Protein AF-A0A315BRE8-F1 (afdb_monomer)

Secondary structure (DSSP, 8-state):
---GGG--TTPEEEETTS-EEEEEEE-SSSSEEEEEETTS-EEEEEGGGEEEEE---------

Foldseek 3Di:
DDQLLPDDAQWKFAFPVRFIWGFHDRPNPSFWTFTAGPVRDTDIDGNVRTPGTDDPPPDDDDD

Mean predicted aligned error: 6.5 Å

Solvent-accessible surface area (backbone atoms only — not comparable to full-atom values): 3873 Å² total; per-residue (Å²): 134,86,62,59,72,76,53,53,58,78,41,34,35,30,34,68,90,72,51,57,28,35,26,68,41,61,77,68,74,61,47,52,34,34,23,26,37,91,88,68,54,78,44,78,44,50,54,86,47,49,64,46,74,46,77,76,83,77,84,74,89,84,136

pLDDT: mean 82.99, std 14.3, range [42.84, 94.5]

Structure (mmCIF, N/CA/C/O backbone):
data_AF-A0A315BRE8-F1
#
_entry.id   AF-A0A315BRE8-F1
#
loop_
_atom_site.group_PDB
_atom_site.id
_atom_site.type_symbol
_atom_site.label_atom_id
_atom_site.label_alt_id
_atom_site.label_comp_id
_atom_site.label_asym_id
_atom_site.label_entity_id
_atom_site.label_seq_id
_atom_site.pdbx_PDB_ins_code
_atom_site.Cartn_x
_atom_site.Cartn_y
_atom_site.Cartn_z
_atom_site.occupancy
_atom_site.B_iso_or_equiv
_atom_site.auth_seq_id
_atom_site.auth_comp_id
_atom_site.auth_asym_id
_atom_site.auth_atom_id
_atom_site.pdbx_PDB_model_num
ATOM 1 N N . MET A 1 1 ? 8.947 -5.185 11.661 1.00 51.88 1 MET A N 1
ATOM 2 C CA . MET A 1 1 ? 9.331 -4.113 10.722 1.00 51.88 1 MET A CA 1
ATOM 3 C C . MET A 1 1 ? 9.043 -4.665 9.341 1.00 51.88 1 MET A C 1
ATOM 5 O O . MET A 1 1 ? 9.595 -5.706 9.019 1.00 51.88 1 MET A O 1
ATOM 9 N N . LEU A 1 2 ? 8.070 -4.097 8.632 1.00 66.69 2 LEU A N 1
ATOM 10 C CA . LEU A 1 2 ? 7.623 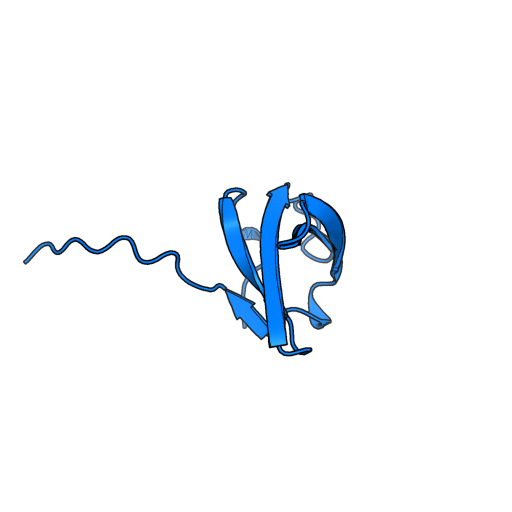-4.597 7.331 1.00 66.69 2 LEU A CA 1
ATOM 11 C C . LEU A 1 2 ? 8.659 -4.202 6.271 1.00 66.69 2 LEU A C 1
ATOM 13 O O . LEU A 1 2 ? 8.989 -3.020 6.169 1.00 66.69 2 LEU A O 1
ATOM 17 N N . ASN A 1 3 ? 9.182 -5.154 5.502 1.00 74.62 3 ASN A N 1
ATOM 18 C CA . ASN A 1 3 ? 10.061 -4.832 4.381 1.00 74.62 3 ASN A CA 1
ATOM 19 C C . ASN A 1 3 ? 9.218 -4.469 3.164 1.00 74.62 3 ASN A C 1
ATOM 21 O O . ASN A 1 3 ? 8.623 -5.330 2.523 1.00 74.62 3 ASN A O 1
ATOM 25 N N . LEU A 1 4 ? 9.220 -3.192 2.799 1.00 75.19 4 LEU A N 1
ATOM 26 C CA . LEU A 1 4 ? 8.491 -2.708 1.624 1.00 75.19 4 LEU A CA 1
ATOM 27 C C . LEU A 1 4 ? 9.071 -3.223 0.308 1.00 75.19 4 LEU A C 1
ATOM 29 O O . LEU A 1 4 ? 8.377 -3.234 -0.698 1.00 75.19 4 LEU A O 1
ATOM 33 N N . MET A 1 5 ? 10.320 -3.689 0.311 1.00 78.00 5 MET A N 1
ATOM 34 C CA . MET A 1 5 ? 10.924 -4.354 -0.847 1.00 78.00 5 MET A CA 1
ATOM 35 C C . MET A 1 5 ? 10.324 -5.737 -1.126 1.00 78.00 5 MET A C 1
ATOM 37 O O . MET A 1 5 ? 10.425 -6.220 -2.246 1.00 78.00 5 MET A O 1
ATOM 41 N N . GLU A 1 6 ? 9.703 -6.371 -0.129 1.00 82.44 6 GLU A N 1
ATOM 42 C CA . GLU A 1 6 ? 9.053 -7.680 -0.281 1.00 82.44 6 GLU A CA 1
ATOM 43 C C . GLU A 1 6 ? 7.572 -7.541 -0.654 1.00 82.44 6 GLU A C 1
ATOM 45 O O . GLU A 1 6 ? 6.917 -8.529 -0.978 1.00 82.44 6 GLU A O 1
ATOM 50 N N . VAL A 1 7 ? 7.051 -6.310 -0.640 1.00 85.94 7 VAL A N 1
ATOM 51 C CA . VAL A 1 7 ? 5.668 -6.025 -1.001 1.00 85.94 7 VAL A CA 1
ATOM 52 C C . VAL A 1 7 ? 5.488 -6.176 -2.506 1.00 85.94 7 VAL A C 1
ATOM 54 O O . VAL A 1 7 ? 6.184 -5.540 -3.302 1.00 85.94 7 VAL A O 1
ATOM 57 N N . GLN A 1 8 ? 4.519 -6.993 -2.893 1.00 87.94 8 GLN A N 1
ATOM 58 C CA . GLN A 1 8 ? 4.158 -7.234 -4.280 1.00 87.94 8 GLN A CA 1
ATOM 59 C C . GLN A 1 8 ? 2.831 -6.558 -4.638 1.00 87.94 8 GLN A C 1
ATOM 61 O O . GLN A 1 8 ? 1.943 -6.430 -3.789 1.00 87.94 8 GLN A O 1
ATOM 66 N N . PRO A 1 9 ? 2.673 -6.128 -5.901 1.00 90.88 9 PRO A N 1
ATOM 67 C CA . PRO A 1 9 ? 1.381 -5.676 -6.392 1.00 90.88 9 PRO A CA 1
ATOM 68 C C . PRO A 1 9 ? 0.328 -6.791 -6.276 1.00 90.88 9 PRO A C 1
ATOM 70 O O . PRO A 1 9 ? 0.619 -7.959 -6.529 1.00 90.88 9 PRO A O 1
ATOM 73 N N . GLY A 1 10 ? -0.887 -6.426 -5.871 1.00 89.81 10 GLY A N 1
ATOM 74 C CA . GLY A 1 10 ? -1.992 -7.323 -5.523 1.00 89.81 10 GLY A CA 1
ATOM 75 C C . GLY A 1 10 ? -2.133 -7.597 -4.021 1.00 89.81 10 GLY A C 1
ATOM 76 O O . GLY A 1 10 ? -3.147 -8.146 -3.594 1.00 89.81 10 GLY A O 1
ATOM 77 N N . GLN A 1 11 ? -1.154 -7.211 -3.198 1.00 90.69 11 GLN A N 1
ATOM 78 C CA . GLN A 1 11 ? -1.281 -7.297 -1.742 1.00 90.69 11 GLN A CA 1
ATOM 79 C C . GLN A 1 11 ? -2.049 -6.103 -1.177 1.00 90.69 11 GLN A C 1
ATOM 81 O O . GLN A 1 11 ? -1.963 -5.001 -1.708 1.00 90.69 11 GLN A O 1
ATOM 86 N N . VAL A 1 12 ? -2.752 -6.285 -0.061 1.00 92.00 12 VAL A N 1
ATOM 87 C CA . VAL A 1 12 ? -3.460 -5.191 0.613 1.00 92.00 12 VAL A CA 1
ATOM 88 C C . VAL A 1 12 ? -2.629 -4.705 1.792 1.00 92.00 12 VAL A C 1
ATOM 90 O O . VAL A 1 12 ? -2.209 -5.490 2.634 1.00 92.00 12 VAL A O 1
ATOM 93 N N . ILE A 1 13 ? -2.389 -3.402 1.878 1.00 91.06 13 ILE A N 1
ATOM 94 C CA . ILE A 1 13 ? -1.739 -2.764 3.023 1.00 91.06 13 ILE A CA 1
ATOM 95 C C . ILE A 1 13 ? -2.774 -2.051 3.887 1.00 91.06 13 ILE A C 1
ATOM 97 O O . ILE A 1 13 ? -3.743 -1.472 3.392 1.00 91.06 13 ILE A O 1
ATOM 101 N 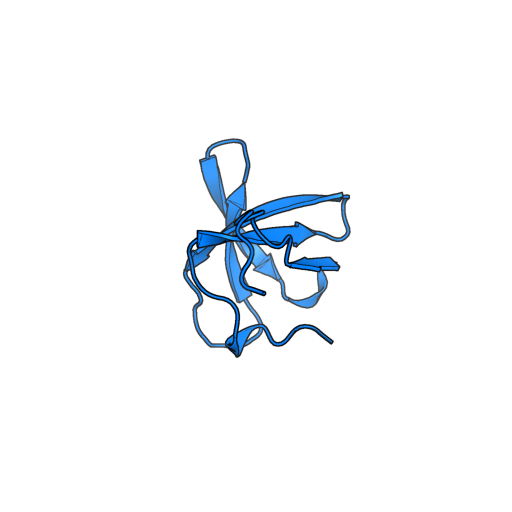N . GLN A 1 14 ? -2.559 -2.092 5.196 1.00 91.88 14 GLN A N 1
ATOM 102 C CA . GLN A 1 14 ? -3.312 -1.321 6.170 1.00 91.88 14 GLN A CA 1
ATOM 103 C C . GLN A 1 14 ? -2.524 -0.073 6.545 1.00 91.88 14 GLN A C 1
ATOM 105 O O . GLN A 1 14 ? -1.341 -0.153 6.883 1.00 91.88 14 GLN A O 1
ATOM 110 N N . LEU A 1 15 ? -3.193 1.072 6.508 1.00 91.31 15 LEU A N 1
ATOM 111 C CA . LEU A 1 15 ? -2.650 2.359 6.917 1.00 91.31 15 LEU A CA 1
ATOM 112 C C . LEU A 1 15 ? -2.886 2.591 8.410 1.00 91.31 15 LEU A C 1
ATOM 114 O O . LEU A 1 15 ? -3.798 2.020 9.017 1.00 91.31 15 LEU A O 1
ATOM 118 N N . LYS A 1 16 ? -2.076 3.457 9.013 1.00 90.62 16 LYS A N 1
ATOM 119 C CA . LYS A 1 16 ? -2.190 3.857 10.422 1.00 90.62 16 LYS A CA 1
ATOM 120 C C . LYS A 1 16 ? -3.487 4.605 10.714 1.00 90.62 16 LYS A C 1
ATOM 122 O O . LYS A 1 16 ? -3.970 4.537 11.840 1.00 90.62 16 LYS A O 1
ATOM 127 N N . ASP A 1 17 ? -4.067 5.249 9.704 1.00 88.88 17 ASP A N 1
ATOM 128 C CA . ASP A 1 17 ? -5.386 5.888 9.777 1.00 88.88 17 ASP A CA 1
ATOM 129 C C . ASP A 1 17 ? -6.544 4.867 9.894 1.00 88.88 17 ASP A C 1
ATOM 131 O O . ASP A 1 17 ? -7.681 5.223 10.190 1.00 88.88 17 ASP A O 1
ATOM 135 N N . GLY A 1 18 ? -6.265 3.569 9.708 1.00 88.56 18 GLY A N 1
ATOM 136 C CA . GLY A 1 18 ? -7.253 2.484 9.761 1.00 88.56 18 GLY A CA 1
ATOM 137 C C . GLY A 1 18 ? -7.876 2.148 8.404 1.00 88.56 18 GLY A C 1
ATOM 138 O O . GLY A 1 18 ? -8.642 1.189 8.295 1.00 88.56 18 GLY A O 1
ATOM 139 N N . THR A 1 19 ? -7.522 2.896 7.363 1.00 90.94 19 THR A N 1
ATOM 140 C CA . THR A 1 19 ? -7.879 2.617 5.971 1.00 90.94 19 THR A CA 1
ATOM 141 C C . THR A 1 19 ? -7.006 1.509 5.375 1.00 90.94 19 THR A C 1
ATOM 143 O O . THR A 1 19 ? -5.985 1.108 5.938 1.00 90.94 19 THR A O 1
ATOM 146 N N . THR A 1 20 ? -7.437 0.965 4.238 1.00 92.56 20 THR A N 1
ATOM 147 C CA . THR A 1 20 ? -6.723 -0.100 3.522 1.00 92.56 20 THR A CA 1
ATOM 148 C C . THR A 1 20 ? -6.604 0.257 2.049 1.00 92.56 20 THR A C 1
ATOM 150 O O . THR A 1 20 ? -7.476 0.940 1.502 1.00 92.56 20 THR A O 1
ATOM 153 N N . ALA A 1 21 ? -5.517 -0.179 1.423 1.00 93.12 21 ALA A N 1
ATOM 154 C CA . ALA A 1 21 ? -5.263 0.052 0.010 1.00 93.12 21 ALA A CA 1
ATOM 155 C C . ALA A 1 21 ? -4.577 -1.167 -0.616 1.00 93.12 21 ALA A C 1
ATOM 157 O O . ALA A 1 21 ? -3.712 -1.787 -0.001 1.00 93.12 21 ALA A O 1
ATOM 158 N N . GLU A 1 22 ? -4.961 -1.514 -1.838 1.00 93.56 22 GLU A N 1
ATOM 159 C CA . GLU A 1 22 ? -4.346 -2.590 -2.613 1.00 93.56 22 GLU A CA 1
ATOM 160 C C . GLU A 1 22 ? -3.113 -2.056 -3.334 1.00 93.56 22 GLU A C 1
ATOM 162 O O . GLU A 1 22 ? -3.201 -1.104 -4.100 1.00 93.56 22 GLU A O 1
ATOM 167 N N . VAL A 1 23 ? -1.953 -2.654 -3.118 1.00 92.31 23 VAL A N 1
ATOM 168 C CA . VAL A 1 23 ? -0.721 -2.283 -3.807 1.00 92.31 23 VAL A CA 1
ATOM 169 C C . VAL A 1 23 ? -0.899 -2.555 -5.297 1.00 92.31 23 VAL A C 1
ATOM 171 O O . VAL A 1 23 ? -1.084 -3.691 -5.713 1.00 92.31 23 VAL A O 1
ATOM 174 N N . VAL A 1 24 ? -0.816 -1.513 -6.113 1.00 93.62 24 VAL A N 1
ATOM 175 C CA . VAL A 1 24 ? -0.888 -1.607 -7.577 1.00 93.62 24 VAL A CA 1
ATOM 176 C C . VAL A 1 24 ? 0.502 -1.776 -8.162 1.00 93.62 24 VAL A C 1
ATOM 178 O O . VAL A 1 24 ? 0.691 -2.517 -9.123 1.00 93.62 24 VAL A O 1
ATOM 181 N N . GLU A 1 25 ? 1.481 -1.076 -7.593 1.00 92.25 25 GLU A N 1
ATOM 182 C CA . GLU A 1 25 ? 2.847 -1.071 -8.094 1.00 92.25 25 GLU A CA 1
ATOM 183 C C . GLU A 1 25 ? 3.832 -0.746 -6.969 1.00 92.25 25 GLU A C 1
ATOM 185 O O . GLU A 1 25 ? 3.624 0.168 -6.165 1.00 92.25 25 GLU A O 1
ATOM 190 N N . ASN A 1 26 ? 4.935 -1.492 -6.935 1.00 89.00 26 ASN A N 1
ATOM 191 C CA . ASN A 1 26 ? 6.054 -1.209 -6.053 1.00 89.00 26 ASN A CA 1
ATOM 192 C C . ASN A 1 26 ? 7.178 -0.556 -6.861 1.00 89.00 26 ASN A C 1
ATOM 194 O O . ASN A 1 26 ? 7.780 -1.196 -7.721 1.00 89.00 26 ASN A O 1
ATOM 198 N N . ILE A 1 27 ? 7.475 0.709 -6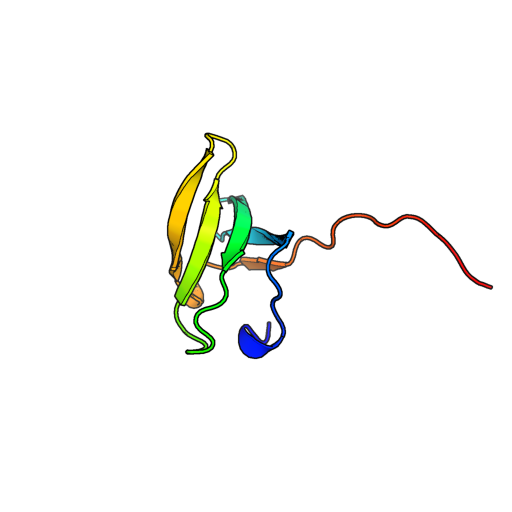.558 1.00 86.06 27 ILE A N 1
ATOM 199 C CA . ILE A 1 27 ? 8.564 1.468 -7.193 1.00 86.06 27 ILE A CA 1
ATOM 200 C C . ILE A 1 27 ? 9.932 0.851 -6.837 1.00 86.06 27 ILE A C 1
ATOM 202 O O . ILE A 1 27 ? 10.918 1.067 -7.537 1.00 86.06 27 ILE A O 1
ATOM 206 N N . GLY A 1 28 ? 10.007 0.066 -5.756 1.00 83.88 28 GLY A N 1
ATOM 207 C CA . GLY A 1 28 ? 11.231 -0.592 -5.296 1.00 83.88 28 GLY A CA 1
ATOM 208 C C . GLY A 1 28 ? 12.186 0.343 -4.552 1.00 83.88 28 GLY A C 1
ATOM 209 O O . GLY A 1 28 ? 13.280 -0.066 -4.181 1.00 83.88 28 GLY A O 1
ATOM 210 N N . ASP A 1 29 ? 11.768 1.586 -4.303 1.00 84.19 29 ASP A N 1
ATOM 211 C CA . ASP A 1 29 ? 12.554 2.598 -3.589 1.00 84.19 29 ASP A CA 1
ATOM 212 C C . ASP A 1 29 ? 12.564 2.358 -2.065 1.00 84.19 29 ASP A C 1
ATOM 214 O O . ASP A 1 29 ? 13.412 2.866 -1.339 1.00 84.19 29 ASP A O 1
ATOM 218 N N . GLY A 1 30 ? 11.617 1.556 -1.558 1.00 83.19 30 GLY A N 1
ATOM 219 C CA . GLY A 1 30 ? 11.468 1.259 -0.128 1.00 83.19 30 GLY A CA 1
ATOM 220 C C . GLY A 1 30 ? 10.833 2.390 0.691 1.00 83.19 30 GLY A C 1
ATOM 221 O O . GLY A 1 30 ? 10.715 2.268 1.908 1.00 83.19 30 GLY A O 1
ATOM 222 N N . ILE A 1 31 ? 10.410 3.472 0.033 1.00 88.06 31 ILE A N 1
ATOM 223 C CA . ILE A 1 31 ? 9.812 4.659 0.658 1.00 88.06 31 ILE A CA 1
ATOM 224 C C . ILE A 1 31 ? 8.359 4.852 0.211 1.00 88.06 31 ILE A C 1
ATOM 226 O O . ILE A 1 31 ? 7.489 5.130 1.033 1.00 88.06 31 ILE A O 1
ATOM 230 N N . TRP A 1 32 ? 8.091 4.680 -1.084 1.00 89.94 32 TRP A N 1
ATOM 231 C CA . TRP A 1 32 ? 6.786 4.926 -1.693 1.00 89.94 32 TRP A CA 1
ATOM 232 C C . TRP A 1 32 ? 6.211 3.650 -2.301 1.00 89.94 32 TRP A C 1
ATOM 234 O O . TRP A 1 32 ? 6.899 2.950 -3.048 1.00 89.94 32 TRP A O 1
ATOM 244 N N . LEU A 1 33 ? 4.935 3.386 -2.019 1.00 90.38 33 LEU A N 1
ATOM 245 C CA . LEU A 1 33 ? 4.153 2.332 -2.661 1.00 90.38 33 LEU A CA 1
ATOM 246 C C . LEU A 1 33 ? 2.954 2.938 -3.372 1.00 90.38 33 LEU A C 1
ATOM 248 O O . LEU A 1 33 ? 2.228 3.744 -2.793 1.00 90.38 33 LEU A O 1
ATOM 252 N N . LYS A 1 34 ? 2.717 2.528 -4.617 1.00 93.38 34 LYS A N 1
ATOM 253 C CA . LYS A 1 34 ? 1.509 2.919 -5.330 1.00 93.38 34 LYS A CA 1
ATOM 254 C C . LYS A 1 34 ? 0.404 1.951 -4.940 1.00 93.38 34 LYS A C 1
ATOM 256 O O . LYS A 1 34 ? 0.511 0.757 -5.223 1.00 93.38 34 LYS A O 1
ATOM 261 N N . ALA A 1 35 ? -0.637 2.452 -4.287 1.00 93.88 35 ALA A N 1
ATOM 262 C CA . ALA A 1 35 ? -1.753 1.641 -3.833 1.00 93.88 35 ALA A CA 1
ATOM 263 C C . ALA A 1 35 ? -3.091 2.267 -4.234 1.00 93.88 35 ALA A C 1
ATOM 265 O O . ALA A 1 35 ? -3.219 3.482 -4.354 1.00 93.88 35 ALA A O 1
ATOM 266 N N . ARG A 1 36 ? -4.088 1.422 -4.466 1.00 94.50 36 ARG A N 1
ATOM 267 C CA . ARG A 1 36 ? -5.441 1.791 -4.848 1.00 94.50 36 ARG A CA 1
ATOM 268 C C . ARG A 1 36 ? -6.364 1.646 -3.654 1.00 94.50 36 ARG A C 1
ATOM 270 O O . ARG A 1 36 ? -6.425 0.586 -3.031 1.00 94.50 36 ARG A O 1
ATOM 277 N N . ASN A 1 37 ? -7.078 2.712 -3.334 1.00 91.56 37 ASN A N 1
ATOM 278 C CA . ASN A 1 37 ? -8.060 2.703 -2.258 1.00 91.56 37 ASN A CA 1
ATOM 279 C C . ASN A 1 37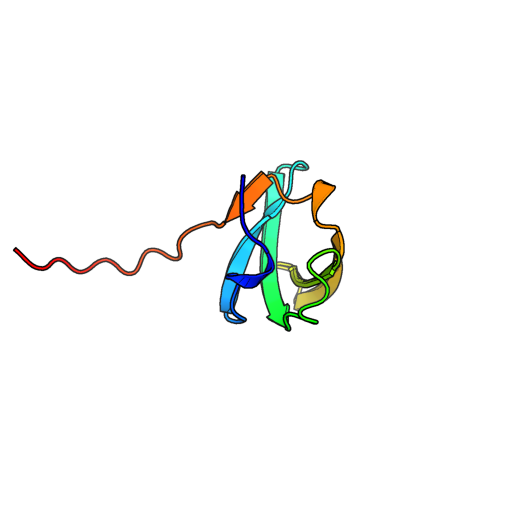 ? -9.345 1.947 -2.674 1.00 91.56 37 ASN A C 1
ATOM 281 O O . ASN A 1 37 ? -9.528 1.563 -3.830 1.00 91.56 37 ASN A O 1
ATOM 285 N N . ALA A 1 38 ? -10.282 1.778 -1.738 1.00 86.69 38 ALA A N 1
ATOM 286 C CA . ALA A 1 38 ? -11.578 1.148 -2.019 1.00 86.69 38 ALA A CA 1
ATOM 287 C C . ALA A 1 38 ? -12.462 1.933 -3.016 1.00 86.69 38 ALA A C 1
ATOM 289 O O . ALA A 1 38 ? -13.374 1.358 -3.607 1.00 86.69 38 ALA A O 1
ATOM 290 N N . SER A 1 39 ? -12.201 3.229 -3.210 1.00 89.19 39 SER A N 1
ATOM 291 C CA . SER A 1 39 ? -12.885 4.074 -4.200 1.00 89.19 39 SER A CA 1
ATOM 292 C C . SER A 1 39 ? -12.371 3.849 -5.628 1.00 89.19 39 SER A C 1
ATOM 294 O O . SER A 1 39 ? -13.038 4.239 -6.584 1.00 89.19 39 SER A O 1
ATOM 296 N N . GLY A 1 40 ? -11.221 3.184 -5.782 1.00 88.94 40 GLY A N 1
ATOM 297 C CA . GLY A 1 40 ? -10.566 2.943 -7.064 1.00 88.94 40 GLY A CA 1
ATOM 298 C C . GLY A 1 40 ? -9.520 3.993 -7.449 1.00 88.94 40 GLY A C 1
ATOM 299 O O . GLY A 1 40 ? -8.924 3.865 -8.519 1.00 88.94 40 GLY A O 1
ATOM 300 N N . ASP A 1 41 ? -9.271 4.991 -6.599 1.00 91.88 41 ASP A N 1
ATOM 301 C CA . ASP A 1 41 ? -8.233 5.998 -6.819 1.00 91.88 41 ASP A CA 1
ATOM 302 C C . ASP A 1 41 ? -6.860 5.438 -6.433 1.00 91.88 41 ASP A C 1
ATOM 304 O O . ASP A 1 41 ? -6.705 4.765 -5.410 1.00 91.88 41 ASP A O 1
ATOM 308 N N . GLU A 1 42 ? -5.868 5.696 -7.284 1.00 93.56 42 GLU A N 1
ATOM 309 C CA . GLU A 1 42 ? -4.484 5.276 -7.084 1.00 93.56 42 GLU A CA 1
ATOM 310 C C . GLU A 1 42 ? -3.668 6.419 -6.482 1.00 93.56 42 GLU A C 1
ATOM 312 O O . GLU A 1 42 ? -3.451 7.441 -7.135 1.00 93.56 42 GLU A O 1
ATOM 317 N N . ASP A 1 43 ? -3.143 6.202 -5.282 1.00 92.75 43 ASP A N 1
ATOM 318 C CA . ASP A 1 43 ? -2.347 7.177 -4.548 1.00 92.75 43 ASP A CA 1
ATOM 319 C C . ASP A 1 43 ? -0.995 6.589 -4.127 1.00 92.75 43 ASP A C 1
ATOM 321 O O . ASP A 1 43 ? -0.784 5.372 -4.060 1.00 92.75 43 ASP A O 1
ATOM 325 N N . LEU A 1 44 ? -0.042 7.482 -3.864 1.00 91.56 44 LEU A N 1
ATOM 326 C CA . LEU A 1 44 ? 1.264 7.116 -3.330 1.00 91.56 44 LEU A CA 1
ATOM 327 C C . LEU A 1 44 ? 1.195 7.085 -1.806 1.00 91.56 44 LEU A C 1
ATOM 329 O O . LEU A 1 44 ? 1.081 8.119 -1.148 1.00 91.56 44 LEU A O 1
ATOM 333 N N . VAL A 1 45 ? 1.306 5.885 -1.253 1.00 90.62 45 VAL A N 1
ATOM 334 C CA . VAL A 1 45 ? 1.341 5.643 0.183 1.00 90.62 45 VAL A CA 1
ATOM 335 C C . VAL A 1 45 ? 2.783 5.700 0.668 1.00 90.62 45 VAL A C 1
ATOM 337 O O . VAL A 1 45 ? 3.674 5.033 0.134 1.00 90.62 45 VAL A O 1
ATOM 340 N N . PHE A 1 46 ? 3.002 6.499 1.707 1.00 90.38 46 PHE A N 1
ATOM 341 C CA . PHE A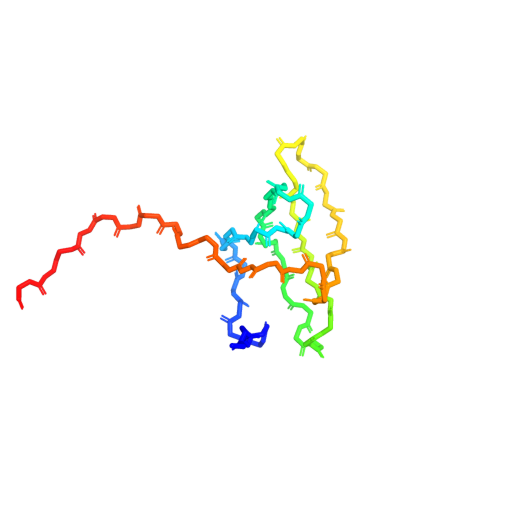 1 46 ? 4.298 6.631 2.348 1.00 90.38 46 PHE A CA 1
ATOM 342 C C . PHE A 1 46 ? 4.548 5.471 3.315 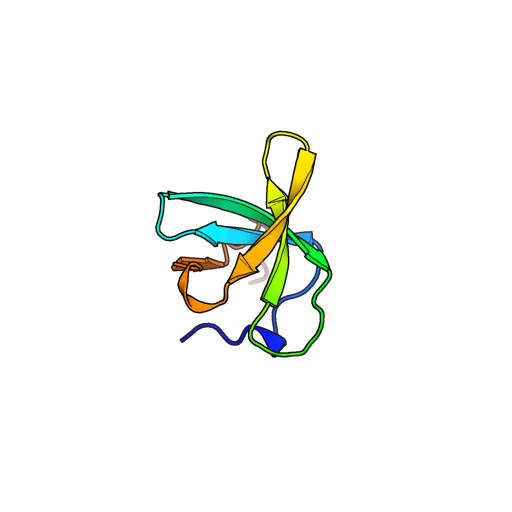1.00 90.38 46 PHE A C 1
ATOM 344 O O . PHE A 1 46 ? 3.670 5.114 4.100 1.00 90.38 46 PHE A O 1
ATOM 351 N N . CYS A 1 47 ? 5.762 4.918 3.298 1.00 87.19 47 CYS A N 1
ATOM 352 C CA . CYS A 1 47 ? 6.184 3.790 4.130 1.00 87.19 47 CYS A CA 1
ATOM 353 C C . CYS A 1 47 ? 5.834 3.937 5.612 1.00 87.19 47 CYS A C 1
ATOM 355 O O . CYS A 1 47 ? 5.467 2.968 6.273 1.00 87.19 47 CYS A O 1
ATOM 357 N N . GLU A 1 48 ? 5.945 5.157 6.131 1.00 89.25 48 GLU A N 1
ATOM 358 C CA . GLU A 1 48 ? 5.695 5.455 7.532 1.00 89.25 48 GLU A CA 1
ATOM 359 C C . GLU A 1 48 ? 4.206 5.484 7.873 1.00 89.25 48 GLU A C 1
ATOM 361 O O . GLU A 1 48 ? 3.864 5.307 9.038 1.00 89.25 48 GLU A O 1
ATOM 366 N N . ASP A 1 49 ? 3.317 5.658 6.896 1.00 90.56 49 ASP A N 1
ATOM 367 C CA . ASP A 1 49 ? 1.869 5.606 7.112 1.00 90.56 49 ASP A CA 1
ATOM 368 C C . ASP A 1 49 ? 1.339 4.166 7.138 1.00 90.56 49 ASP A C 1
ATOM 370 O O . ASP A 1 49 ? 0.239 3.903 7.611 1.00 90.56 49 ASP A O 1
ATOM 374 N N . ILE A 1 50 ? 2.142 3.197 6.699 1.00 90.06 50 ILE A N 1
ATOM 375 C CA . ILE A 1 50 ? 1.749 1.791 6.641 1.00 90.06 50 ILE A CA 1
ATOM 376 C C . ILE A 1 50 ? 1.826 1.189 8.045 1.00 90.06 50 ILE A C 1
ATOM 378 O O . ILE A 1 50 ? 2.883 1.136 8.678 1.00 90.06 50 ILE A O 1
ATOM 382 N N . ALA A 1 51 ? 0.686 0.715 8.540 1.00 91.12 51 ALA A N 1
ATOM 383 C CA . ALA A 1 51 ? 0.590 -0.032 9.787 1.00 91.12 51 ALA A CA 1
ATOM 384 C C . ALA A 1 51 ? 1.028 -1.493 9.600 1.00 91.12 51 ALA A C 1
ATOM 386 O O . ALA A 1 51 ? 1.695 -2.052 10.472 1.00 91.12 51 ALA A O 1
ATOM 387 N N . GLY A 1 52 ? 0.691 -2.100 8.459 1.00 89.44 52 GLY A N 1
ATOM 388 C CA . GLY A 1 52 ? 1.057 -3.480 8.143 1.00 89.44 52 GLY A CA 1
ATOM 389 C C . GLY A 1 52 ? 0.533 -3.955 6.790 1.00 89.44 52 GLY A C 1
ATOM 390 O O . GLY A 1 52 ? -0.159 -3.225 6.086 1.00 89.44 52 GLY A O 1
ATOM 391 N N . LEU A 1 53 ? 0.870 -5.192 6.431 1.00 88.19 53 LEU A N 1
ATOM 392 C CA . LEU A 1 53 ? 0.256 -5.918 5.319 1.00 88.19 53 LEU A CA 1
ATOM 393 C C . LEU A 1 53 ? -0.958 -6.685 5.852 1.00 88.19 53 LEU A C 1
ATOM 395 O O . LEU A 1 53 ? -0.851 -7.403 6.846 1.00 88.19 53 LEU A O 1
ATOM 399 N N . LEU A 1 54 ? -2.099 -6.534 5.188 1.00 86.38 54 LEU A N 1
ATOM 400 C CA . LEU A 1 54 ? -3.225 -7.443 5.317 1.00 86.38 54 LEU A CA 1
ATOM 401 C C . LEU A 1 54 ? -2.947 -8.617 4.390 1.00 86.38 54 LEU A C 1
ATOM 403 O O . LEU A 1 54 ? -2.969 -8.494 3.166 1.00 86.38 54 LEU A O 1
ATOM 407 N N . GLU A 1 55 ? -2.637 -9.753 4.997 1.00 69.56 55 GLU A N 1
ATOM 408 C CA . GLU A 1 55 ? -2.538 -11.012 4.283 1.00 69.56 55 GLU A CA 1
ATOM 409 C C . GLU A 1 55 ? -3.909 -11.280 3.654 1.00 69.56 55 GLU A C 1
ATOM 411 O O . GLU A 1 55 ? -4.909 -11.461 4.357 1.00 69.56 55 GLU A O 1
ATOM 416 N N . SER A 1 56 ? -3.989 -11.206 2.322 1.00 57.28 56 SER A N 1
ATOM 417 C CA . SER A 1 56 ? -5.171 -11.674 1.610 1.00 57.28 56 SER A CA 1
ATOM 418 C C . SER A 1 56 ? -5.326 -13.132 1.996 1.00 57.28 56 SER A C 1
ATOM 420 O O . SER A 1 56 ? -4.406 -13.921 1.803 1.00 57.28 56 SER A O 1
ATOM 422 N N . CYS A 1 57 ? -6.452 -13.444 2.630 1.00 42.84 57 CYS A N 1
ATOM 423 C CA . CYS A 1 57 ? -6.765 -14.766 3.131 1.00 42.84 57 CYS A CA 1
ATOM 424 C C . CYS A 1 57 ? -6.866 -15.731 1.940 1.00 42.84 57 CYS 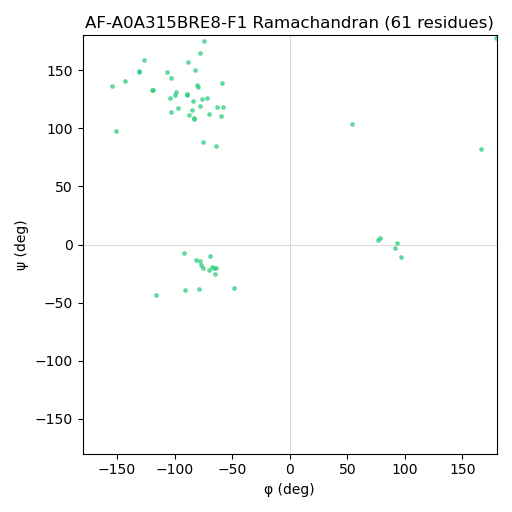A C 1
ATOM 426 O O . CYS A 1 57 ? -7.949 -15.965 1.407 1.00 42.84 57 CYS A O 1
ATOM 428 N N . ASP A 1 58 ? -5.724 -16.256 1.501 1.00 45.22 58 ASP A N 1
ATOM 429 C CA . ASP A 1 58 ? -5.648 -17.521 0.795 1.00 45.22 58 ASP A CA 1
ATOM 430 C C . ASP A 1 58 ? -5.823 -18.590 1.874 1.00 45.22 58 ASP A C 1
ATOM 432 O O . ASP A 1 58 ? -4.901 -18.984 2.587 1.00 45.22 58 ASP A O 1
ATOM 436 N N . GLY A 1 59 ? -7.082 -18.939 2.122 1.00 54.75 59 GLY A N 1
ATOM 437 C CA . GLY A 1 59 ? -7.398 -20.130 2.886 1.00 54.75 59 GLY A CA 1
ATOM 438 C C . GLY A 1 59 ? -7.058 -21.364 2.052 1.00 54.75 59 GLY A C 1
ATOM 439 O O . GLY A 1 59 ? -7.752 -21.640 1.076 1.00 54.75 59 GLY A O 1
ATOM 440 N N . GLY A 1 60 ? -6.047 -22.114 2.489 1.00 48.50 60 GLY A N 1
ATOM 441 C CA . GLY A 1 60 ? -5.720 -23.481 2.060 1.00 48.50 60 GLY A CA 1
ATOM 442 C C . GLY A 1 60 ? -4.312 -23.858 2.532 1.00 48.50 60 GLY A C 1
ATOM 443 O O . GLY A 1 60 ? -3.337 -23.514 1.884 1.00 48.50 60 GLY A O 1
ATOM 444 N N . ASP A 1 61 ? -4.124 -24.297 3.779 1.00 60.41 61 ASP A N 1
ATOM 445 C CA . ASP A 1 61 ? -4.111 -25.721 4.172 1.00 60.41 61 ASP A CA 1
ATOM 446 C C . ASP A 1 61 ? -3.114 -26.565 3.353 1.00 60.41 61 ASP A C 1
ATOM 448 O O . ASP A 1 61 ? -3.404 -26.920 2.217 1.00 60.41 61 ASP A O 1
ATOM 452 N N . ASP A 1 62 ? -1.963 -26.909 3.945 1.00 49.50 62 ASP A N 1
ATOM 453 C CA . ASP A 1 62 ? -1.331 -28.216 3.715 1.00 49.50 62 ASP A CA 1
ATOM 454 C C . ASP A 1 62 ? -0.518 -28.629 4.963 1.00 49.50 62 ASP A C 1
ATOM 456 O O . ASP A 1 62 ? 0.568 -28.109 5.229 1.00 49.50 62 ASP A O 1
ATOM 460 N N . ALA A 1 63 ? -1.181 -29.473 5.765 1.00 47.84 63 ALA A N 1
ATOM 461 C CA . ALA A 1 63 ? -0.698 -30.655 6.503 1.00 47.84 63 ALA A CA 1
ATOM 462 C C . ALA A 1 63 ? 0.595 -30.609 7.349 1.00 47.84 63 ALA A C 1
ATOM 464 O O . ALA A 1 63 ? 1.720 -30.544 6.805 1.00 47.84 63 ALA A O 1
#

Radius of gyration: 11.9 Å; Cα contacts (8 Å, |Δi|>4): 117; ch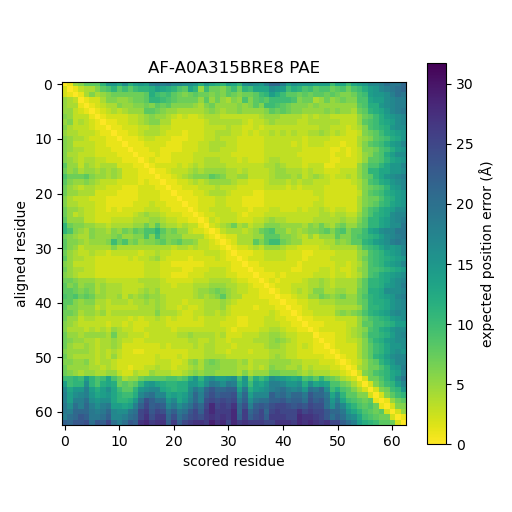ains: 1; bounding box: 25×38×19 Å

Nearest PDB structures (foldseek):
  8h43-assembly1_A  TM=7.224E-01  e=3.830E-02  Homo sapiens
  5xfp-assembly3_E  TM=7.396E-01  e=8.569E-02  Homo sapiens
  5xfq-assembly1_B  TM=6.253E-01  e=1.032E-01  Mus musculus
  7uwz-assembly1_A  TM=6.618E-01  e=1.098E-01  synthetic construct
  2e5p-assembly1_A  TM=5.788E-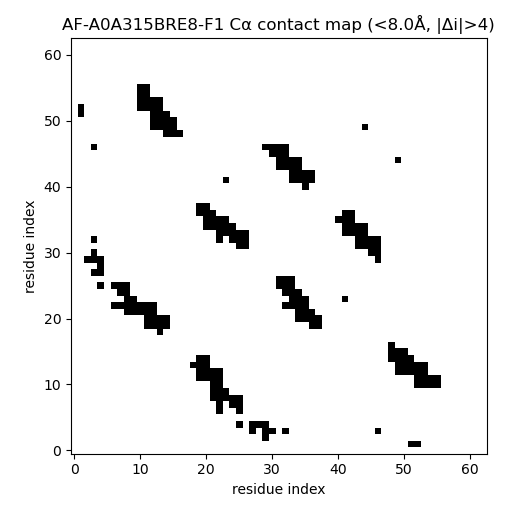01  e=8.569E-02  Homo sapiens

Sequence (63 aa):
MLNLMEVQPGQVIQLKDGTTAEVVENIGDGIWLKARNASGDEDLVFCEDIAGLLESCDGGDDA